Protein AF-A0A2D4FG57-F1 (afdb_monomer_lite)

InterPro domains:
  IPR001627 Sema domain [PF01403] (38-156)
  IPR001627 Sema domain [PS51004] (1-156)
  IPR015943 WD40/YVTN repeat-like-containing domain superfamily [G3DSA:2.130.10.10] (1-156)
  IPR027231 Semaphorin [PTHR11036] (2-156)
  IPR036352 Sema domain superfamily [SSF101912] (1-156)

Organism: Micrurus corallinus (NCBI:txid54390)

Secondary structure (DSSP, 8-state):
---B-SSSSBTS-SS--B-PBP-EEE-TTSPEEE--EEEEEEEE--SSTTS-EEEEEEE-SSSSS--EEEEEEEHHHHHHHHTSPBEE-SSTTSPPEE--SPPPSSPTTPPTTSTT-TT---GGGS-HHHHHHHHH--BB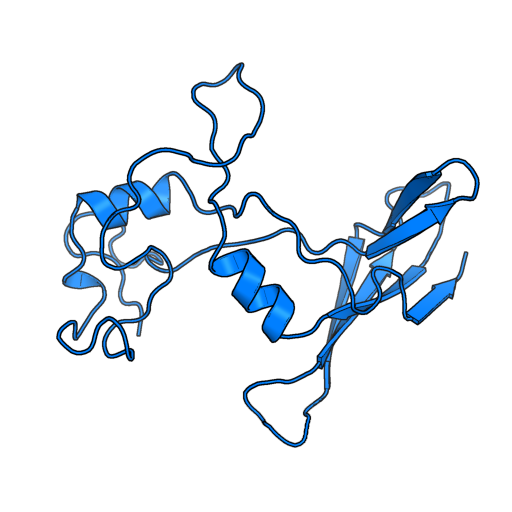SS-BPPGGGS-SEEE-

Sequence (156 aa):
DDDGGQRSLLNKWTTFLKARLVCSVIGEDGVETFFDELRDVFLLPTQDEKHPLLYGVFSTLGSVFRGSAVCVYSMADIRTVFNGPFAHKEGHNYQWGPYTGRVPYPRPGACPGGTFTPGLRSTREFSDELVTFVRAHPLMFHAVYPVQRRPLLVRT

Radius of gyration: 18.24 Å; chains: 1; bounding box: 38×35×54 Å

Foldseek 3Di:
DACAAQPPRHSHGQQFADFAEWAWDQDPVRDTQTQRAWDDWDWAADPDNLKTKIWTWGFHPDDPDTKIFIFIFIPVLVVVQVVAFFWDAPDDPGDTDGDPDDQDPPGRNDADCDPRHVPGDYNNPDDPVSSVCCVRGRYGPDHGAGVVNHTPDMDD

pLDDT: mean 94.65, std 4.39, range [75.19, 98.69]

Structure (mmCIF, N/CA/C/O backbone):
data_AF-A0A2D4FG57-F1
#
_entry.id   AF-A0A2D4FG57-F1
#
loop_
_atom_site.group_PDB
_atom_site.id
_atom_site.type_symbol
_atom_site.label_atom_id
_atom_site.label_alt_id
_atom_site.label_comp_id
_atom_site.label_asym_id
_atom_site.label_entity_id
_atom_site.label_seq_id
_atom_site.pdbx_PDB_ins_code
_atom_site.Cartn_x
_atom_site.Cartn_y
_atom_site.Cartn_z
_atom_site.occupancy
_atom_site.B_iso_or_equiv
_atom_site.auth_seq_id
_atom_site.auth_comp_id
_atom_site.auth_asym_id
_atom_site.auth_atom_id
_atom_site.pdbx_PDB_model_num
ATOM 1 N N . ASP A 1 1 ? 5.748 -14.394 -11.540 1.00 81.44 1 ASP A N 1
ATOM 2 C CA . ASP A 1 1 ? 6.583 -14.097 -12.719 1.00 81.44 1 ASP A CA 1
ATOM 3 C C . ASP A 1 1 ? 7.254 -12.730 -12.577 1.00 81.44 1 ASP A C 1
ATOM 5 O O . ASP A 1 1 ? 6.953 -11.811 -13.327 1.00 81.44 1 ASP A O 1
ATOM 9 N N . ASP A 1 2 ? 8.132 -12.568 -11.581 1.00 93.94 2 ASP A N 1
ATOM 10 C CA . ASP A 1 2 ? 9.045 -11.415 -11.491 1.00 93.94 2 ASP A CA 1
ATOM 11 C C . ASP A 1 2 ? 10.458 -11.970 -11.343 1.00 93.94 2 ASP A C 1
ATOM 13 O O . ASP A 1 2 ? 10.824 -12.516 -10.302 1.00 93.94 2 ASP A O 1
ATOM 17 N N . ASP A 1 3 ? 11.214 -11.874 -12.431 1.00 94.88 3 ASP A N 1
ATOM 18 C CA . ASP A 1 3 ? 12.563 -12.423 -12.576 1.00 94.88 3 ASP A CA 1
ATOM 19 C C . ASP A 1 3 ? 13.638 -11.337 -12.386 1.00 94.88 3 ASP A C 1
ATOM 21 O O . ASP A 1 3 ? 14.818 -11.548 -12.690 1.00 94.88 3 ASP A O 1
ATOM 25 N N . GLY A 1 4 ? 13.227 -10.148 -11.934 1.00 95.25 4 GLY A N 1
ATOM 26 C CA . GLY A 1 4 ? 14.035 -8.938 -11.913 1.00 95.25 4 GLY A CA 1
ATOM 27 C C . GLY A 1 4 ? 14.129 -8.227 -13.263 1.00 95.25 4 GLY A C 1
ATOM 28 O O . GLY A 1 4 ? 13.466 -8.593 -14.237 1.00 95.25 4 GLY A O 1
ATOM 29 N N . GLY A 1 5 ? 14.940 -7.167 -13.304 1.00 94.62 5 GLY A N 1
ATOM 30 C CA . GLY A 1 5 ? 15.183 -6.378 -14.516 1.00 94.62 5 GLY A CA 1
ATOM 31 C C . GLY A 1 5 ? 16.340 -6.924 -15.360 1.00 94.62 5 GLY A C 1
ATOM 32 O O . GLY A 1 5 ? 17.100 -7.777 -14.910 1.00 94.62 5 GLY A O 1
ATOM 33 N N . GLN A 1 6 ? 16.499 -6.420 -16.590 1.00 93.44 6 GLN A N 1
ATOM 34 C CA . GLN A 1 6 ? 17.554 -6.865 -17.520 1.00 93.44 6 GLN A CA 1
ATOM 35 C C . GLN A 1 6 ? 18.940 -6.274 -17.229 1.00 93.44 6 GLN A C 1
ATOM 37 O O . GLN A 1 6 ? 19.954 -6.902 -17.524 1.00 93.44 6 GLN A O 1
ATOM 42 N N . ARG A 1 7 ? 18.999 -5.044 -16.704 1.00 91.06 7 ARG A N 1
ATOM 43 C CA . ARG A 1 7 ? 20.253 -4.297 -16.465 1.00 91.06 7 ARG A CA 1
ATOM 44 C C . ARG A 1 7 ? 20.374 -3.831 -15.021 1.00 91.06 7 ARG A C 1
ATOM 46 O O . ARG A 1 7 ? 21.401 -4.023 -14.378 1.00 91.06 7 ARG A O 1
ATOM 53 N N . SER A 1 8 ? 19.300 -3.235 -14.515 1.00 89.94 8 SER A N 1
ATOM 54 C CA . SER A 1 8 ? 19.139 -2.829 -13.119 1.00 89.94 8 SER A CA 1
ATOM 55 C C . SER A 1 8 ? 18.205 -3.793 -12.393 1.00 89.94 8 SER A C 1
ATOM 57 O O . SER A 1 8 ? 17.381 -4.444 -13.025 1.00 89.94 8 SER A O 1
ATOM 59 N N . LEU A 1 9 ? 18.328 -3.880 -11.062 1.00 91.81 9 LEU A N 1
ATOM 60 C CA . LEU A 1 9 ? 17.555 -4.825 -10.237 1.00 91.81 9 LEU A CA 1
ATOM 61 C C . LEU A 1 9 ? 17.647 -6.282 -10.742 1.00 91.81 9 LEU A C 1
ATOM 63 O O . LEU A 1 9 ? 16.667 -7.021 -10.720 1.00 91.81 9 LEU A O 1
ATOM 67 N N . LEU A 1 10 ? 18.843 -6.705 -11.172 1.00 94.00 10 LEU A N 1
ATOM 68 C CA . LEU A 1 10 ? 19.120 -8.106 -11.501 1.00 94.00 10 LEU A CA 1
ATOM 69 C C . LEU A 1 10 ? 18.779 -8.989 -10.296 1.00 94.00 10 LEU A C 1
ATOM 71 O O . LEU A 1 10 ? 19.297 -8.749 -9.201 1.00 94.00 10 LEU A O 1
ATOM 75 N N . ASN A 1 11 ? 17.922 -9.991 -10.501 1.00 93.81 11 ASN A N 1
ATOM 76 C CA . ASN A 1 11 ? 17.458 -10.913 -9.457 1.00 93.81 11 ASN A CA 1
ATOM 77 C C . ASN A 1 11 ? 16.861 -10.201 -8.223 1.00 93.81 11 ASN A C 1
ATOM 79 O O . ASN A 1 11 ? 16.977 -10.684 -7.096 1.00 93.81 11 ASN A O 1
ATOM 83 N N . LYS A 1 12 ? 16.268 -9.017 -8.415 1.00 96.50 12 LYS A N 1
ATOM 84 C CA . LYS A 1 12 ? 15.570 -8.247 -7.377 1.00 96.50 12 LYS A CA 1
ATOM 85 C C . LYS A 1 12 ? 14.185 -7.878 -7.884 1.00 96.50 12 LYS A C 1
ATOM 87 O O . LYS A 1 12 ? 14.054 -7.535 -9.051 1.00 96.50 12 LYS A O 1
ATOM 92 N N . TRP A 1 13 ? 13.193 -7.877 -6.995 1.00 97.06 13 TRP A N 1
ATOM 93 C CA . TRP A 1 13 ? 11.811 -7.541 -7.340 1.00 97.06 13 TRP A CA 1
ATOM 94 C C . TRP A 1 13 ? 11.705 -6.209 -8.095 1.00 97.06 13 TRP A C 1
ATOM 96 O O . TRP A 1 13 ? 12.199 -5.178 -7.633 1.00 97.06 13 TRP A O 1
ATOM 106 N N . THR A 1 14 ? 11.015 -6.241 -9.230 1.00 96.25 14 THR A N 1
ATOM 107 C CA . THR A 1 14 ? 10.644 -5.086 -10.059 1.00 96.25 14 THR A CA 1
ATOM 108 C C . THR A 1 14 ? 9.156 -4.752 -9.961 1.00 96.25 14 THR A C 1
ATOM 110 O O . THR A 1 14 ? 8.729 -3.704 -10.439 1.00 96.25 14 THR A O 1
ATOM 113 N N . THR A 1 15 ? 8.364 -5.587 -9.287 1.00 96.12 15 THR A N 1
ATOM 114 C CA . THR A 1 15 ? 6.947 -5.329 -8.994 1.00 96.12 15 THR A CA 1
ATOM 115 C C . THR A 1 15 ? 6.678 -5.074 -7.509 1.00 96.12 15 THR A C 1
ATOM 117 O O . THR A 1 15 ? 5.519 -5.003 -7.103 1.00 96.12 15 THR A O 1
ATOM 120 N N . PHE A 1 16 ? 7.717 -4.950 -6.672 1.00 97.62 16 PHE A N 1
ATOM 121 C CA . PHE A 1 16 ? 7.545 -4.721 -5.236 1.00 97.62 16 PHE A CA 1
ATOM 122 C C . PHE A 1 16 ? 6.967 -3.334 -4.951 1.00 97.62 16 PHE A C 1
ATOM 124 O O . PHE A 1 16 ? 7.578 -2.317 -5.274 1.00 97.62 16 PHE A O 1
ATOM 131 N N . LEU A 1 17 ? 5.828 -3.319 -4.261 1.00 98.38 17 LEU A N 1
ATOM 132 C CA . LEU A 1 17 ? 5.204 -2.139 -3.681 1.00 98.38 17 LEU A CA 1
ATOM 133 C C . LEU A 1 17 ? 4.705 -2.483 -2.274 1.00 98.38 17 LEU A C 1
ATOM 135 O O . LEU A 1 17 ? 4.341 -3.625 -1.996 1.00 98.38 17 LEU A O 1
ATOM 139 N N . LYS A 1 18 ? 4.624 -1.485 -1.395 1.00 98.44 18 LYS A N 1
ATOM 140 C CA . LYS A 1 18 ? 4.041 -1.613 -0.054 1.00 98.44 18 LYS A CA 1
ATOM 141 C C . LYS A 1 18 ? 3.126 -0.439 0.271 1.00 98.44 18 LYS A C 1
ATOM 143 O O . LYS A 1 18 ? 3.352 0.675 -0.188 1.00 98.44 18 LYS A O 1
ATOM 148 N N . ALA A 1 19 ? 2.137 -0.676 1.120 1.00 98.62 19 ALA A N 1
ATOM 149 C CA . ALA A 1 19 ? 1.248 0.347 1.660 1.00 98.62 19 ALA A CA 1
ATOM 150 C C . ALA A 1 19 ? 1.101 0.157 3.174 1.00 98.62 19 ALA A C 1
ATOM 152 O O . ALA A 1 19 ? 1.304 -0.945 3.687 1.00 98.62 19 ALA A O 1
ATOM 153 N N . ARG A 1 20 ? 0.755 1.227 3.896 1.00 98.31 20 ARG A N 1
ATOM 154 C CA . ARG A 1 20 ? 0.445 1.146 5.330 1.00 98.31 20 ARG A CA 1
ATOM 155 C C . ARG A 1 20 ? -0.940 0.525 5.512 1.00 98.31 20 ARG A C 1
ATOM 157 O O . ARG A 1 20 ? -1.886 0.995 4.888 1.00 98.31 20 ARG A O 1
ATOM 164 N N . LEU A 1 21 ? -1.066 -0.471 6.387 1.00 98.50 21 LEU A N 1
ATOM 165 C CA . LEU A 1 21 ? -2.356 -0.860 6.961 1.00 98.50 21 LEU A CA 1
ATOM 166 C C . LEU A 1 21 ? -2.613 0.022 8.184 1.00 98.50 21 LEU A C 1
ATOM 168 O O . LEU A 1 21 ? -1.744 0.133 9.048 1.00 98.50 21 LEU A O 1
ATOM 172 N N . VAL A 1 22 ? -3.769 0.674 8.241 1.00 98.12 22 VAL A N 1
ATOM 173 C CA . VAL A 1 22 ? -4.192 1.454 9.407 1.00 98.12 22 VAL A CA 1
ATOM 174 C C . VAL A 1 22 ? -5.182 0.627 10.203 1.00 98.12 22 VAL A C 1
ATOM 176 O O . VAL A 1 22 ? -6.195 0.204 9.664 1.00 98.12 22 VAL A O 1
ATOM 179 N N . CYS A 1 23 ? -4.921 0.445 11.493 1.00 97.88 23 CYS A N 1
ATOM 180 C CA . CYS A 1 23 ? -5.904 -0.051 12.445 1.00 97.88 23 CYS A CA 1
ATOM 181 C C . CYS A 1 23 ? -6.025 0.979 13.566 1.00 97.88 23 CYS A C 1
ATOM 183 O O . CYS A 1 23 ? -5.109 1.118 14.374 1.00 97.88 23 CYS A O 1
ATOM 185 N N . SER A 1 24 ? -7.109 1.751 13.582 1.00 96.44 24 SER A N 1
ATOM 186 C CA . SER A 1 24 ? -7.288 2.853 14.530 1.00 96.44 24 SER A CA 1
ATOM 187 C C . SER A 1 24 ? -8.739 3.023 14.956 1.00 96.44 24 SER A C 1
ATOM 189 O O . SER A 1 24 ? -9.659 2.631 14.239 1.00 96.44 24 SER A O 1
ATOM 191 N N . VAL A 1 25 ? -8.935 3.611 16.136 1.00 94.69 25 VAL A N 1
ATOM 192 C CA . VAL A 1 25 ? -10.236 4.085 16.628 1.00 94.69 25 VAL A CA 1
ATOM 193 C C . VAL A 1 25 ? -10.207 5.607 16.647 1.00 94.69 25 VAL A C 1
ATOM 195 O O . VAL A 1 25 ? -9.232 6.189 17.116 1.00 94.69 25 VAL A O 1
ATOM 198 N N . ILE A 1 26 ? -11.268 6.239 16.152 1.00 92.00 26 ILE A N 1
ATOM 199 C CA . ILE A 1 26 ? -11.438 7.694 16.201 1.00 92.00 26 ILE A CA 1
ATOM 200 C C . ILE A 1 26 ? -12.182 8.039 17.496 1.00 92.00 26 ILE A C 1
ATOM 202 O O . ILE A 1 26 ? -13.285 7.535 17.712 1.00 92.00 26 ILE A O 1
ATOM 206 N N . GLY A 1 27 ? -11.567 8.848 18.361 1.00 88.12 27 GLY A N 1
ATOM 207 C CA . GLY A 1 27 ? -12.188 9.368 19.581 1.00 88.12 27 GLY A CA 1
ATOM 208 C C . GLY A 1 27 ? -13.257 10.428 19.300 1.00 88.12 27 GLY A C 1
ATOM 209 O O . GLY A 1 27 ? -13.377 10.933 18.183 1.00 88.12 27 GLY A O 1
ATOM 210 N N . GLU A 1 28 ? -14.036 10.793 20.322 1.00 90.50 28 GLU A N 1
ATOM 211 C CA . GLU A 1 28 ? -15.056 11.857 20.222 1.00 90.50 28 GLU A CA 1
ATOM 212 C C . GLU A 1 28 ? -14.447 13.234 19.908 1.00 90.50 28 GLU A C 1
ATOM 214 O O . GLU A 1 28 ? -15.086 14.080 19.288 1.00 90.50 28 GLU A O 1
ATOM 219 N N . ASP A 1 29 ? -13.188 13.436 20.293 1.00 91.75 29 ASP A N 1
ATOM 220 C CA . ASP A 1 29 ? -12.365 14.610 19.996 1.00 91.75 29 ASP A CA 1
ATOM 221 C C . ASP A 1 29 ? -11.785 14.609 18.566 1.00 91.75 29 ASP A C 1
ATOM 223 O O . ASP A 1 29 ? -11.111 15.559 18.165 1.00 91.75 29 ASP A O 1
ATOM 227 N N . GLY A 1 30 ? -12.045 13.555 17.785 1.00 90.25 30 GLY A N 1
ATOM 228 C CA . GLY A 1 30 ? -11.529 13.374 16.430 1.00 90.25 30 GLY A CA 1
ATOM 229 C C . GLY A 1 30 ? -10.089 12.860 16.368 1.00 90.25 30 GLY A C 1
ATOM 230 O O . GLY A 1 30 ? -9.539 12.745 15.271 1.00 90.25 30 GLY A O 1
ATOM 231 N N . VAL A 1 31 ? -9.466 12.537 17.506 1.00 92.06 31 VAL A N 1
ATOM 232 C CA . VAL A 1 31 ? -8.096 12.015 17.546 1.00 92.06 31 VAL A CA 1
ATOM 233 C C . VAL A 1 31 ? -8.104 10.511 17.270 1.00 92.06 31 VAL A C 1
ATOM 235 O O . VAL A 1 31 ? -8.853 9.744 17.875 1.00 92.06 31 VAL A O 1
ATOM 238 N N . GLU A 1 32 ? -7.250 10.065 16.346 1.00 91.69 32 GLU A N 1
ATOM 239 C CA . GLU A 1 32 ? -7.083 8.641 16.050 1.00 91.69 32 GLU A CA 1
ATOM 240 C C . GLU A 1 32 ? -6.102 7.980 17.030 1.00 91.69 32 GLU A C 1
ATOM 242 O O . GLU A 1 32 ? -4.945 8.385 17.148 1.00 91.69 32 GLU A O 1
ATOM 247 N N . THR A 1 33 ? -6.541 6.905 17.686 1.00 92.44 33 THR A N 1
ATOM 248 C CA . THR A 1 33 ? -5.669 6.002 18.450 1.00 92.44 33 THR A CA 1
ATOM 249 C C . THR A 1 33 ? -5.285 4.813 17.577 1.00 92.44 33 THR A C 1
ATOM 251 O O . THR A 1 33 ? -6.153 4.032 17.187 1.00 92.44 33 THR A O 1
ATOM 254 N N . PHE A 1 34 ? -3.993 4.671 17.274 1.00 95.31 34 PHE A N 1
ATOM 255 C CA . PHE A 1 34 ? -3.466 3.651 16.362 1.00 95.31 34 PHE A CA 1
ATOM 256 C C . PHE A 1 34 ? -2.972 2.391 17.087 1.00 95.31 34 PHE A C 1
ATOM 258 O O . PHE A 1 34 ? -2.315 2.454 18.127 1.00 95.31 34 PHE A O 1
ATOM 265 N N . PHE A 1 35 ? -3.230 1.241 16.469 1.00 97.00 35 PHE A N 1
ATOM 266 C CA . PHE A 1 35 ? -2.678 -0.067 16.808 1.00 97.00 35 PHE A CA 1
ATOM 267 C C . PHE A 1 35 ? -1.721 -0.463 15.675 1.00 97.00 35 PHE A C 1
ATOM 269 O O . PHE A 1 35 ? -2.122 -1.102 14.705 1.00 97.00 35 PHE A O 1
ATOM 276 N N . ASP A 1 36 ? -0.473 0.003 15.742 1.00 96.19 36 ASP A N 1
ATOM 277 C CA . ASP A 1 36 ? 0.486 -0.116 14.631 1.00 96.19 36 ASP A CA 1
ATOM 278 C C . ASP A 1 36 ? 1.332 -1.407 14.671 1.00 96.19 36 ASP A C 1
ATOM 280 O O . ASP A 1 36 ? 1.990 -1.744 13.685 1.00 96.19 36 ASP A O 1
ATOM 284 N N . GLU A 1 37 ? 1.327 -2.162 15.775 1.00 96.88 37 GLU A N 1
ATOM 285 C CA . GLU A 1 37 ? 2.083 -3.415 15.869 1.00 96.88 37 GLU A CA 1
ATOM 286 C C . GLU A 1 37 ? 1.269 -4.596 15.337 1.00 96.88 37 GLU A C 1
ATOM 288 O O . GLU A 1 37 ? 0.479 -5.194 16.065 1.00 96.88 37 GLU A O 1
ATOM 293 N N . LEU A 1 38 ? 1.479 -4.971 14.074 1.00 97.69 38 LEU A N 1
ATOM 294 C CA . LEU A 1 38 ? 0.887 -6.182 13.503 1.00 97.69 38 LEU A CA 1
ATOM 295 C C . LEU A 1 38 ? 1.461 -7.439 14.183 1.00 97.69 38 LEU A C 1
ATOM 297 O O . LEU A 1 38 ? 2.675 -7.643 14.203 1.00 97.69 38 LEU A O 1
ATOM 301 N N . ARG A 1 39 ? 0.584 -8.289 14.724 1.00 97.62 39 ARG A N 1
ATOM 302 C CA . ARG A 1 39 ? 0.935 -9.524 15.442 1.00 97.62 39 ARG A CA 1
ATOM 303 C C . ARG A 1 39 ? 0.659 -10.783 14.637 1.00 97.62 39 ARG A C 1
ATOM 305 O O . ARG A 1 39 ? 1.485 -11.688 14.658 1.00 97.62 39 ARG A O 1
ATOM 312 N N . ASP A 1 40 ? -0.477 -10.831 13.950 1.00 98.19 40 ASP A N 1
ATOM 313 C CA . ASP A 1 40 ? -0.877 -11.980 13.138 1.00 98.19 40 ASP A CA 1
ATOM 314 C C . ASP A 1 40 ? -1.831 -11.562 12.011 1.00 98.19 40 ASP A C 1
ATOM 316 O O . ASP A 1 40 ? -2.476 -10.510 12.094 1.00 98.19 40 ASP A O 1
ATOM 320 N N . VAL A 1 41 ? -1.914 -12.383 10.963 1.00 98.44 41 VAL A N 1
ATOM 321 C CA . VAL A 1 41 ? -2.790 -12.180 9.805 1.00 98.44 41 VAL A CA 1
ATOM 322 C C . VAL A 1 41 ? -3.477 -13.487 9.431 1.00 98.44 41 VAL A C 1
ATOM 324 O O . VAL A 1 41 ? -2.833 -14.514 9.245 1.00 98.44 41 VAL A O 1
ATOM 327 N N . PHE A 1 42 ? -4.786 -13.418 9.210 1.00 98.31 42 PHE A N 1
ATOM 328 C CA . PHE A 1 42 ? -5.581 -14.528 8.704 1.00 98.31 42 PHE A CA 1
ATOM 329 C C . PHE A 1 42 ? -6.355 -14.109 7.452 1.00 98.31 42 PHE A C 1
ATOM 331 O O . PHE A 1 42 ? -6.985 -13.053 7.420 1.00 98.31 42 PHE A O 1
ATOM 338 N N . LEU A 1 43 ? -6.323 -14.944 6.414 1.00 98.00 43 LEU A N 1
ATOM 339 C CA . LEU A 1 43 ? -7.107 -14.740 5.198 1.00 98.00 43 LEU A CA 1
ATOM 340 C C . LEU A 1 43 ? -8.365 -15.598 5.276 1.00 98.00 43 LEU A C 1
ATOM 342 O O . LEU A 1 43 ? -8.281 -16.821 5.211 1.00 98.00 43 LEU A O 1
ATOM 346 N N . LEU A 1 44 ? -9.523 -14.953 5.397 1.00 97.69 44 LEU A N 1
ATOM 347 C CA . LEU A 1 44 ? -10.816 -15.621 5.347 1.00 97.69 44 LEU A CA 1
ATOM 348 C C . LEU A 1 44 ? -11.263 -15.733 3.880 1.00 97.69 44 LEU A C 1
ATOM 350 O O . LEU A 1 44 ? -11.527 -14.696 3.259 1.00 97.69 44 LEU A O 1
ATOM 354 N N . PRO A 1 45 ? -11.369 -16.949 3.313 1.00 96.69 45 PRO A N 1
ATOM 355 C CA . PRO A 1 45 ? -11.893 -17.133 1.965 1.00 96.69 45 PRO A CA 1
ATOM 356 C C . PRO A 1 45 ? -13.333 -16.624 1.866 1.00 96.69 45 PRO A C 1
ATOM 358 O O . PRO A 1 45 ? -14.125 -16.784 2.797 1.00 96.69 45 PRO A O 1
ATOM 361 N N . THR A 1 46 ? -13.681 -16.023 0.732 1.00 95.50 46 THR A N 1
ATOM 362 C CA . THR A 1 46 ? -15.072 -15.693 0.392 1.00 95.50 46 THR A CA 1
ATOM 363 C C . THR A 1 46 ? -15.548 -16.606 -0.739 1.00 95.50 46 THR A C 1
ATOM 365 O O . THR A 1 46 ? -14.829 -17.519 -1.141 1.00 95.50 46 THR A O 1
ATOM 368 N N . GLN A 1 47 ? -16.759 -16.385 -1.263 1.00 95.62 47 GLN A N 1
ATOM 369 C CA . GLN A 1 47 ? -17.224 -17.110 -2.453 1.00 95.62 47 GLN A CA 1
ATOM 370 C C . GLN A 1 47 ? -16.326 -16.868 -3.677 1.00 95.62 47 GLN A C 1
ATOM 372 O O . GLN A 1 47 ? -16.252 -17.723 -4.554 1.00 95.62 47 GLN A O 1
ATOM 377 N N . ASP A 1 48 ? -15.642 -15.721 -3.730 1.00 94.62 48 ASP A N 1
ATOM 378 C CA . ASP A 1 48 ? -14.627 -15.428 -4.734 1.00 94.62 48 ASP A CA 1
ATOM 379 C C . ASP A 1 48 ? -13.234 -15.562 -4.105 1.00 94.62 48 ASP A C 1
ATOM 381 O O . ASP A 1 48 ? -12.789 -14.715 -3.326 1.00 94.62 48 ASP A O 1
ATOM 385 N N . GLU A 1 49 ? -12.514 -16.621 -4.475 1.00 93.00 49 GLU A N 1
ATOM 386 C CA . GLU A 1 49 ? -11.162 -16.905 -3.978 1.00 93.00 49 GLU A CA 1
ATOM 387 C C . GLU A 1 49 ? -10.157 -15.780 -4.270 1.00 93.00 49 GLU A C 1
ATOM 389 O O . GLU A 1 49 ? -9.148 -15.652 -3.576 1.00 93.00 49 GLU A O 1
ATOM 394 N N . LYS A 1 50 ? -10.421 -14.917 -5.262 1.00 92.81 50 LYS A N 1
ATOM 395 C CA . LYS A 1 50 ? -9.575 -13.750 -5.562 1.00 92.81 50 LYS A CA 1
ATOM 396 C C . LYS A 1 50 ? -9.841 -12.574 -4.626 1.00 92.81 50 LYS A C 1
ATOM 398 O O . LYS A 1 50 ? -9.118 -11.576 -4.696 1.00 92.81 50 LYS A O 1
ATOM 403 N N . HIS A 1 51 ? -10.866 -12.658 -3.785 1.00 96.00 51 HIS A N 1
ATOM 404 C CA . HIS A 1 51 ? -11.300 -11.609 -2.872 1.00 96.00 51 HIS A CA 1
ATOM 405 C C . HIS A 1 51 ? -11.497 -12.141 -1.438 1.00 96.00 51 HIS A C 1
ATOM 407 O O . HIS A 1 51 ? -12.593 -12.011 -0.886 1.00 96.00 51 HIS A O 1
ATOM 413 N N . PRO A 1 52 ? -10.459 -12.716 -0.793 1.00 97.69 52 PRO A N 1
ATOM 414 C CA . PRO A 1 52 ? -10.517 -13.023 0.632 1.00 97.69 52 PRO A CA 1
ATOM 415 C C . PRO A 1 52 ? -10.627 -11.742 1.472 1.00 97.69 52 PRO A C 1
ATOM 417 O O . PRO A 1 52 ? -10.205 -10.659 1.053 1.00 97.69 52 PRO A O 1
ATOM 420 N N . LEU A 1 53 ? -11.156 -11.872 2.687 1.00 98.06 53 LEU A N 1
ATOM 421 C CA . LEU A 1 53 ? -11.060 -10.831 3.709 1.00 98.06 53 LEU A CA 1
ATOM 422 C C . LEU A 1 53 ? -9.777 -11.033 4.514 1.00 98.06 53 LEU A C 1
ATOM 424 O O . LEU A 1 53 ? -9.510 -12.131 5.001 1.00 98.06 53 LEU A O 1
ATOM 428 N N . LEU A 1 54 ? -8.991 -9.972 4.671 1.00 98.44 54 LEU A N 1
ATOM 429 C CA . LEU A 1 54 ? -7.753 -9.999 5.440 1.00 98.44 54 LEU A CA 1
ATOM 430 C C . LEU A 1 54 ? -8.036 -9.537 6.865 1.00 98.44 54 LEU A C 1
ATOM 432 O O . LEU A 1 54 ? -8.336 -8.370 7.096 1.00 98.44 54 LEU A O 1
ATOM 436 N N . TYR A 1 55 ? -7.934 -10.448 7.821 1.00 98.69 55 TYR A N 1
ATOM 437 C CA . TYR A 1 55 ? -7.986 -10.152 9.245 1.00 98.69 55 TYR A CA 1
ATOM 438 C C . TYR A 1 55 ? -6.567 -9.900 9.735 1.00 98.69 55 TYR A C 1
ATOM 440 O O . TYR A 1 55 ? -5.679 -10.706 9.480 1.00 98.69 55 TYR A O 1
ATOM 448 N N . GLY A 1 56 ? -6.352 -8.799 10.444 1.00 98.50 56 GLY A N 1
ATOM 449 C CA . GLY A 1 56 ? -5.095 -8.514 11.124 1.00 98.50 56 GLY A CA 1
ATOM 450 C C . GLY A 1 56 ? -5.330 -8.292 12.611 1.00 98.50 56 GLY A C 1
ATOM 451 O O . GLY A 1 56 ? -6.246 -7.558 12.992 1.00 98.50 56 GLY A O 1
ATOM 452 N N . VAL A 1 57 ? -4.496 -8.916 13.438 1.00 98.50 57 VAL A N 1
ATOM 453 C CA . VAL A 1 57 ? -4.429 -8.669 14.880 1.00 98.50 57 VAL A CA 1
ATOM 454 C C . VAL A 1 57 ? -3.314 -7.665 15.130 1.00 98.50 57 VAL A C 1
ATOM 456 O O . VAL A 1 57 ? -2.176 -7.896 14.727 1.00 98.50 57 VAL A O 1
ATOM 459 N N . PHE A 1 58 ? -3.636 -6.562 15.795 1.00 98.12 58 PHE A N 1
ATOM 460 C CA . PHE A 1 58 ? -2.713 -5.467 16.071 1.00 98.12 58 PHE A CA 1
ATOM 461 C C . PHE A 1 58 ? -2.629 -5.177 17.568 1.00 98.12 58 PHE A C 1
ATOM 463 O O . PHE A 1 58 ? -3.595 -5.406 18.295 1.00 98.12 58 PHE A O 1
ATOM 470 N N . SER A 1 59 ? -1.507 -4.618 18.019 1.00 96.44 59 SER A N 1
ATOM 471 C CA . SER A 1 59 ? -1.355 -4.020 19.348 1.00 96.44 59 SER A CA 1
ATOM 472 C C . SER A 1 59 ? -0.895 -2.562 19.285 1.00 96.44 59 SER A C 1
ATOM 474 O O . SER A 1 59 ? -0.415 -2.079 18.258 1.00 96.44 59 SER A O 1
ATOM 476 N N . THR A 1 60 ? -1.085 -1.837 20.385 1.00 93.94 60 THR A N 1
ATOM 477 C CA . THR A 1 60 ? -0.536 -0.488 20.578 1.00 93.94 60 THR A CA 1
ATOM 478 C C . THR A 1 60 ? 0.989 -0.518 20.667 1.00 93.94 60 THR A C 1
ATOM 480 O O . THR A 1 60 ? 1.582 -1.511 21.083 1.00 93.94 60 THR A O 1
ATOM 483 N N . LEU A 1 61 ? 1.628 0.595 20.304 1.00 87.31 61 LEU A N 1
ATOM 484 C CA . LEU A 1 61 ? 3.064 0.781 20.501 1.00 87.31 61 LEU A CA 1
ATOM 485 C C . LEU A 1 61 ? 3.366 1.113 21.970 1.00 87.31 61 LEU A C 1
ATOM 487 O O . LEU A 1 61 ? 2.730 1.980 22.568 1.00 87.31 61 LEU A O 1
ATOM 491 N N . GLY A 1 62 ? 4.402 0.484 22.522 1.00 78.25 62 GLY A N 1
ATOM 492 C CA . GLY A 1 62 ? 4.908 0.787 23.861 1.00 78.25 62 GLY A CA 1
ATOM 493 C C . GLY A 1 62 ? 4.262 -0.025 24.988 1.00 78.25 62 GLY A C 1
ATOM 494 O O . GLY A 1 62 ? 3.259 -0.710 24.827 1.00 78.25 62 GLY A O 1
ATOM 495 N N . SER A 1 63 ? 4.890 0.012 26.164 1.00 75.19 63 SER A N 1
ATOM 496 C CA . SER A 1 63 ? 4.547 -0.860 27.297 1.00 75.19 63 SER A CA 1
ATOM 497 C C . SER A 1 63 ? 3.490 -0.290 28.248 1.00 75.19 63 SER A C 1
ATOM 499 O O . SER A 1 63 ? 2.941 -1.055 29.045 1.00 75.19 63 SER A O 1
ATOM 501 N N . VAL A 1 64 ? 3.236 1.024 28.178 1.00 80.94 64 VAL A N 1
ATOM 502 C CA . VAL A 1 64 ? 2.404 1.784 29.130 1.00 80.94 64 VAL A CA 1
ATOM 503 C C . VAL A 1 64 ? 0.915 1.644 28.818 1.00 80.94 64 VAL A C 1
ATOM 505 O O . VAL A 1 64 ? 0.132 1.331 29.708 1.00 80.94 64 VAL A O 1
ATOM 508 N N . PHE A 1 65 ? 0.531 1.819 27.553 1.00 82.44 65 PHE A N 1
ATOM 509 C CA . PHE A 1 65 ? -0.835 1.602 27.083 1.00 82.44 65 PHE A CA 1
ATOM 510 C C . PHE A 1 65 ? -0.870 0.283 26.328 1.00 82.44 65 PHE A C 1
ATOM 512 O O . PHE A 1 65 ? -0.265 0.174 25.264 1.00 82.44 65 PHE A O 1
ATOM 519 N N . ARG A 1 66 ? -1.541 -0.728 26.885 1.00 88.56 66 ARG A N 1
ATOM 520 C CA . ARG A 1 66 ? -1.652 -2.058 26.277 1.00 88.56 66 ARG A CA 1
ATOM 521 C C . ARG A 1 66 ? -3.036 -2.225 25.678 1.00 88.56 66 ARG A C 1
ATOM 523 O O . ARG A 1 66 ? -3.975 -2.554 26.379 1.00 88.56 66 ARG A O 1
ATOM 530 N N . GLY A 1 67 ? -3.141 -2.015 24.378 1.00 94.12 67 GLY A N 1
ATOM 531 C CA . GLY A 1 67 ? -4.343 -2.283 23.611 1.00 94.12 67 GLY A CA 1
ATOM 532 C C . GLY A 1 67 ? -4.079 -3.337 22.548 1.00 94.12 67 GLY A C 1
ATOM 533 O O . GLY A 1 67 ? -2.970 -3.465 22.033 1.00 94.12 67 GLY A O 1
ATOM 534 N N . SER A 1 68 ? -5.106 -4.097 22.206 1.00 97.00 68 SER A N 1
ATOM 535 C CA . SER A 1 68 ? -5.154 -4.989 21.056 1.00 97.00 68 SER A CA 1
ATOM 536 C C . SER A 1 68 ? -6.403 -4.697 20.238 1.00 97.00 68 SER A C 1
ATOM 538 O O . SER A 1 68 ? -7.456 -4.384 20.792 1.00 97.00 68 SER A O 1
ATOM 540 N N . ALA A 1 69 ? -6.299 -4.818 18.923 1.00 97.94 69 ALA A N 1
ATOM 541 C CA . ALA A 1 69 ? -7.405 -4.610 18.008 1.00 97.94 69 ALA A CA 1
ATOM 542 C C . ALA A 1 69 ? -7.393 -5.662 16.900 1.00 97.94 69 ALA A C 1
ATOM 544 O O . ALA A 1 69 ? -6.337 -6.132 16.480 1.00 97.94 69 ALA A O 1
ATOM 545 N N . VAL A 1 70 ? -8.576 -6.021 16.413 1.00 98.50 70 VAL A N 1
ATOM 546 C CA . VAL A 1 70 ? -8.740 -6.859 15.223 1.00 98.50 70 VAL A CA 1
ATOM 547 C C . VAL A 1 70 ? -9.330 -5.991 14.127 1.00 98.50 70 VAL A C 1
ATOM 549 O O . VAL A 1 70 ? -10.438 -5.482 14.277 1.00 98.50 70 VAL A O 1
ATOM 552 N N . CYS A 1 71 ? -8.606 -5.827 13.027 1.00 98.56 71 CYS A N 1
ATOM 553 C CA . CYS A 1 71 ? -9.047 -5.069 11.861 1.00 98.56 71 CYS A CA 1
ATOM 554 C C . CYS A 1 71 ? -9.261 -6.003 10.669 1.00 98.56 71 CYS A C 1
ATOM 556 O O . CYS A 1 71 ? -8.515 -6.962 10.484 1.00 98.56 71 CYS A O 1
ATOM 558 N N . VAL A 1 72 ? -10.279 -5.714 9.858 1.00 98.62 72 VAL A N 1
ATOM 559 C CA . VAL A 1 72 ? -10.605 -6.479 8.647 1.00 98.62 72 VAL A CA 1
ATOM 560 C C . VAL A 1 72 ? -10.398 -5.579 7.442 1.00 98.62 72 VAL A C 1
ATOM 562 O O . VAL A 1 72 ? -10.895 -4.460 7.438 1.00 98.62 72 VAL A O 1
ATOM 565 N N . TYR A 1 73 ? -9.701 -6.052 6.417 1.00 98.69 73 TYR A N 1
ATOM 566 C CA . TYR A 1 73 ? -9.408 -5.309 5.194 1.00 98.69 73 TYR A CA 1
ATOM 567 C C . TYR A 1 73 ? -9.934 -6.075 3.985 1.00 98.69 73 TYR A C 1
ATOM 569 O O . TYR A 1 73 ? -9.840 -7.304 3.922 1.00 98.69 73 TYR A O 1
ATOM 577 N N . SER A 1 74 ? -10.477 -5.353 3.007 1.00 98.12 74 SER A N 1
ATOM 578 C CA . SER A 1 74 ? -10.923 -5.955 1.754 1.00 98.12 74 SER A CA 1
ATOM 579 C C . SER A 1 74 ? -9.804 -5.927 0.709 1.00 98.12 74 SER A C 1
ATOM 581 O O . SER A 1 74 ? -9.044 -4.959 0.605 1.00 98.12 74 SER A O 1
ATOM 583 N N . MET A 1 75 ? -9.725 -6.959 -0.136 1.00 97.75 75 MET A N 1
ATOM 584 C CA . MET A 1 75 ? -8.805 -6.937 -1.282 1.00 97.75 75 MET A CA 1
ATOM 585 C C . MET A 1 75 ? -9.121 -5.813 -2.282 1.00 97.75 75 MET A C 1
ATOM 587 O O . MET A 1 75 ? -8.230 -5.391 -3.019 1.00 97.75 75 MET A O 1
ATOM 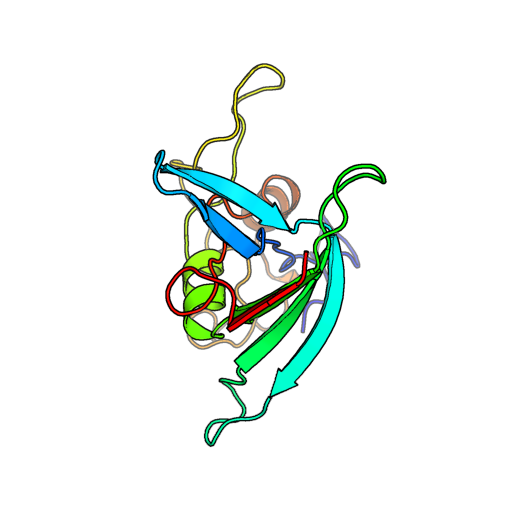591 N N . ALA A 1 76 ? -10.359 -5.309 -2.310 1.00 97.38 76 ALA A N 1
ATOM 592 C CA . ALA A 1 76 ? -10.743 -4.175 -3.148 1.00 97.38 76 ALA A CA 1
ATOM 593 C C . ALA A 1 76 ? -10.084 -2.868 -2.674 1.00 97.38 76 ALA A C 1
ATOM 595 O O . ALA A 1 76 ? -9.506 -2.147 -3.491 1.00 97.38 76 ALA A O 1
ATOM 596 N N . ASP A 1 77 ? -10.086 -2.601 -1.366 1.00 98.25 77 ASP A N 1
ATOM 597 C CA . ASP A 1 77 ? -9.438 -1.416 -0.787 1.00 98.25 77 ASP A CA 1
ATOM 598 C C . ASP A 1 77 ? -7.917 -1.490 -0.947 1.00 98.25 77 ASP A C 1
ATOM 600 O O . ASP A 1 77 ? -7.280 -0.522 -1.364 1.00 98.25 77 ASP A O 1
ATOM 604 N N . ILE A 1 78 ? -7.338 -2.674 -0.713 1.00 98.44 78 ILE A N 1
ATOM 605 C CA . ILE A 1 78 ? -5.907 -2.929 -0.919 1.00 98.44 78 ILE A CA 1
ATOM 606 C C . ILE A 1 78 ? -5.516 -2.613 -2.370 1.00 98.44 78 ILE A C 1
ATOM 608 O O . ILE A 1 78 ? -4.592 -1.835 -2.611 1.00 98.44 78 ILE A O 1
ATOM 612 N N . ARG A 1 79 ? -6.239 -3.161 -3.357 1.00 97.25 79 ARG A N 1
ATOM 613 C CA . ARG A 1 79 ? -5.970 -2.904 -4.785 1.00 97.25 79 ARG A CA 1
ATOM 614 C C . ARG A 1 79 ? -6.182 -1.441 -5.161 1.00 97.25 79 ARG A C 1
ATOM 616 O O . ARG A 1 79 ? -5.402 -0.912 -5.948 1.00 97.25 79 ARG A O 1
ATOM 623 N N . THR A 1 80 ? -7.192 -0.780 -4.598 1.00 98.12 80 THR A N 1
ATOM 624 C CA . THR A 1 80 ? -7.428 0.658 -4.805 1.00 98.12 80 THR A CA 1
ATOM 625 C C . THR A 1 80 ? -6.214 1.475 -4.371 1.00 98.12 80 THR A C 1
ATOM 627 O O . THR A 1 80 ? -5.735 2.310 -5.135 1.00 98.12 80 THR A O 1
ATOM 630 N N . VAL A 1 81 ? -5.647 1.179 -3.198 1.00 98.62 81 VAL A N 1
ATOM 631 C CA . VAL A 1 81 ? -4.431 1.847 -2.712 1.00 98.62 81 VAL A CA 1
ATOM 632 C C . VAL A 1 81 ? -3.230 1.555 -3.608 1.00 98.62 81 VAL A C 1
ATOM 634 O O . VAL A 1 81 ? -2.518 2.487 -3.976 1.00 98.62 81 VAL A O 1
ATOM 637 N N . PHE A 1 82 ? -3.026 0.303 -4.029 1.00 98.12 82 PHE A N 1
ATOM 638 C CA . PHE A 1 82 ? -1.933 -0.047 -4.945 1.00 98.12 82 PHE A CA 1
ATOM 639 C C . PHE A 1 82 ? -2.079 0.571 -6.339 1.00 98.12 82 PHE A C 1
ATOM 641 O O . PHE A 1 82 ? -1.063 0.798 -6.994 1.00 98.12 82 PHE A O 1
ATOM 648 N N . ASN A 1 83 ? -3.297 0.910 -6.767 1.00 96.88 83 ASN A N 1
ATOM 649 C CA . ASN A 1 83 ? -3.575 1.665 -7.993 1.00 96.88 83 ASN A CA 1
ATOM 650 C C . ASN A 1 83 ? -3.537 3.194 -7.802 1.00 96.88 83 ASN A C 1
ATOM 652 O O . ASN A 1 83 ? -3.617 3.931 -8.785 1.00 96.88 83 ASN A O 1
ATOM 656 N N . GLY A 1 84 ? -3.359 3.671 -6.569 1.00 97.81 84 GLY A N 1
ATOM 657 C CA . GLY A 1 84 ? -3.288 5.086 -6.213 1.00 97.81 84 GLY A CA 1
ATOM 658 C C . GLY A 1 84 ? -1.915 5.744 -6.440 1.00 97.81 84 GLY A C 1
ATOM 659 O O . GLY A 1 84 ? -1.057 5.205 -7.143 1.00 97.81 84 GLY A O 1
ATOM 660 N N . PRO A 1 85 ? -1.683 6.932 -5.861 1.00 98.19 85 PRO A N 1
ATOM 661 C CA . PRO A 1 85 ? -0.413 7.638 -5.966 1.00 98.19 85 PRO A CA 1
ATOM 662 C C . PRO A 1 85 ? 0.701 6.948 -5.170 1.00 98.19 85 PRO A C 1
ATOM 664 O O . PRO A 1 85 ? 0.496 6.464 -4.053 1.00 98.19 85 PRO A O 1
ATOM 667 N N . PHE A 1 86 ? 1.908 6.958 -5.730 1.00 98.56 86 PHE A N 1
ATOM 668 C CA . PHE A 1 86 ? 3.125 6.567 -5.019 1.00 98.56 86 PHE A CA 1
ATOM 669 C C . PHE A 1 86 ? 3.519 7.660 -4.021 1.00 98.56 86 PHE A C 1
ATOM 671 O O . PHE A 1 86 ? 3.284 8.840 -4.267 1.00 98.56 86 PHE A O 1
ATOM 678 N N . ALA A 1 87 ? 4.121 7.285 -2.899 1.00 97.81 87 ALA A N 1
ATOM 679 C CA . ALA A 1 87 ? 4.719 8.229 -1.968 1.00 97.81 87 ALA A CA 1
ATOM 680 C C . ALA A 1 87 ? 6.043 8.747 -2.544 1.00 97.81 87 ALA A C 1
ATOM 682 O O . ALA A 1 87 ? 6.873 7.968 -3.017 1.00 97.81 87 ALA A O 1
ATOM 683 N N . HIS A 1 88 ? 6.250 10.058 -2.480 1.00 95.56 88 HIS A N 1
ATOM 684 C CA . HIS A 1 88 ? 7.424 10.730 -3.023 1.00 95.56 88 HIS A CA 1
ATOM 685 C C . HIS A 1 88 ? 7.946 11.812 -2.072 1.00 95.56 88 HIS A C 1
ATOM 687 O O . HIS A 1 88 ? 7.192 12.396 -1.293 1.00 95.56 88 HIS A O 1
ATOM 693 N N . LYS A 1 89 ? 9.251 12.077 -2.155 1.00 92.12 89 LYS A N 1
ATOM 694 C CA . LYS A 1 89 ? 9.935 13.208 -1.527 1.00 92.12 89 LYS A CA 1
ATOM 695 C C . LYS A 1 89 ? 10.831 13.862 -2.570 1.00 92.12 89 LYS A C 1
ATOM 697 O O . LYS A 1 89 ? 11.706 13.188 -3.105 1.00 92.12 89 LYS A O 1
ATOM 702 N N . GLU A 1 90 ? 10.665 15.164 -2.788 1.00 84.88 90 GLU A N 1
ATOM 703 C CA . GLU A 1 90 ? 11.505 15.920 -3.734 1.00 84.88 90 GLU A CA 1
ATOM 704 C C . GLU A 1 90 ? 12.969 16.020 -3.271 1.00 84.88 90 GLU A C 1
ATOM 706 O O . GLU A 1 90 ? 13.884 16.191 -4.072 1.00 84.88 90 GLU A O 1
ATOM 711 N N . GLY A 1 91 ? 13.213 15.866 -1.969 1.00 85.44 91 GLY A N 1
ATOM 712 C CA . GLY A 1 91 ? 14.546 15.842 -1.384 1.00 85.44 91 GLY A CA 1
ATOM 713 C C . GLY A 1 91 ? 14.520 15.421 0.081 1.00 85.44 91 GLY A C 1
ATOM 714 O O . GLY A 1 91 ? 13.461 15.176 0.659 1.00 85.44 91 GLY A O 1
ATOM 715 N N . HIS A 1 92 ? 15.694 15.362 0.709 1.00 81.19 92 HIS A N 1
ATOM 716 C CA . HIS A 1 92 ? 15.844 14.854 2.078 1.00 81.19 92 HIS A CA 1
ATOM 717 C C . HIS A 1 92 ? 14.999 15.620 3.115 1.00 81.19 92 HIS A C 1
ATOM 719 O O . HIS A 1 92 ? 14.444 15.017 4.032 1.00 81.19 92 HIS A O 1
ATOM 725 N N . ASN A 1 93 ? 14.862 16.937 2.935 1.00 89.00 93 ASN A N 1
ATOM 726 C CA . ASN A 1 93 ? 14.165 17.824 3.873 1.00 89.00 93 ASN A CA 1
ATOM 727 C C . ASN A 1 93 ? 12.675 18.017 3.547 1.00 89.00 93 ASN A C 1
ATOM 729 O O . ASN A 1 93 ? 11.986 18.749 4.254 1.00 89.00 93 ASN A O 1
ATOM 733 N N . TYR A 1 94 ? 12.172 17.379 2.487 1.00 89.88 94 TYR A N 1
ATOM 734 C CA . TYR A 1 94 ? 10.770 17.479 2.095 1.00 89.88 94 TYR A CA 1
ATOM 735 C C . TYR A 1 94 ? 9.924 16.431 2.824 1.00 89.88 94 TYR A C 1
ATOM 737 O O . TYR A 1 94 ? 10.373 15.317 3.119 1.00 89.88 94 TYR A O 1
ATOM 745 N N . GLN A 1 95 ? 8.674 16.795 3.108 1.00 91.75 95 GLN A N 1
ATOM 746 C CA . GLN A 1 95 ? 7.684 15.861 3.637 1.00 91.75 95 GLN A CA 1
ATOM 747 C C . GLN A 1 95 ? 7.267 14.854 2.563 1.00 91.75 95 GLN A C 1
ATOM 749 O O . GLN A 1 95 ? 7.365 15.128 1.368 1.00 91.75 95 GLN A O 1
ATOM 754 N N . TRP A 1 96 ? 6.815 13.674 2.994 1.00 93.44 96 TRP A N 1
ATOM 755 C CA . TRP A 1 96 ? 6.217 12.712 2.070 1.00 93.44 96 TRP A CA 1
ATOM 756 C C . TRP A 1 96 ? 4.939 13.306 1.472 1.00 93.44 96 TRP A C 1
ATOM 758 O O . TRP A 1 96 ? 4.046 13.721 2.207 1.00 93.44 96 TRP A O 1
ATOM 768 N N . GLY A 1 97 ? 4.851 13.309 0.147 1.00 96.19 97 GLY A N 1
ATOM 769 C CA . GLY A 1 97 ? 3.678 13.729 -0.612 1.00 96.19 97 GLY A CA 1
ATOM 770 C C . GLY A 1 97 ? 3.279 12.687 -1.659 1.00 96.19 97 GLY A C 1
ATOM 771 O O . GLY A 1 97 ? 4.017 11.721 -1.886 1.00 96.19 97 GLY A O 1
ATOM 772 N N . PRO A 1 98 ? 2.114 12.853 -2.302 1.00 97.38 98 PRO A N 1
ATOM 773 C CA . PRO A 1 98 ? 1.751 12.036 -3.448 1.00 97.38 98 PRO A CA 1
ATOM 774 C C . PRO A 1 98 ? 2.643 12.395 -4.641 1.00 97.38 98 PRO A C 1
ATOM 776 O O . PRO A 1 98 ? 2.880 13.567 -4.922 1.00 97.38 98 PRO A O 1
ATOM 779 N N . TYR A 1 99 ? 3.117 11.391 -5.373 1.00 97.31 99 TYR A N 1
ATOM 780 C CA . TYR A 1 99 ? 3.809 11.598 -6.638 1.00 97.31 99 TYR A CA 1
ATOM 781 C C . TYR A 1 99 ? 2.832 12.144 -7.688 1.00 97.31 99 TYR A C 1
ATOM 783 O O . TYR A 1 99 ? 1.845 11.487 -8.020 1.00 97.31 99 TYR A O 1
ATOM 791 N N . THR A 1 100 ? 3.121 13.331 -8.217 1.00 95.50 100 THR A N 1
ATOM 792 C CA . THR A 1 100 ? 2.295 14.037 -9.215 1.00 95.50 100 THR A CA 1
ATOM 793 C C . THR A 1 100 ? 2.911 14.046 -10.616 1.00 95.50 100 THR A C 1
ATOM 795 O O . THR A 1 100 ? 2.303 14.558 -11.554 1.00 95.50 100 THR A O 1
ATOM 798 N N . GLY A 1 101 ? 4.117 13.491 -10.770 1.00 95.12 101 GLY A N 1
ATOM 799 C CA . GLY A 1 101 ? 4.799 13.401 -12.056 1.00 95.12 101 GLY A CA 1
ATOM 800 C C . GLY A 1 101 ? 4.250 12.293 -12.960 1.00 95.12 101 GLY A C 1
ATOM 801 O O . GLY A 1 101 ? 3.265 11.614 -12.659 1.00 95.12 101 GLY A O 1
ATOM 802 N N . ARG A 1 102 ? 4.926 12.077 -14.090 1.00 96.31 102 ARG A N 1
ATOM 803 C CA . ARG A 1 102 ? 4.562 11.023 -15.040 1.00 96.31 102 ARG A CA 1
ATOM 804 C C . ARG A 1 102 ? 4.956 9.650 -14.495 1.00 96.31 102 ARG A C 1
ATOM 806 O O . ARG A 1 102 ? 6.132 9.365 -14.304 1.00 96.31 102 ARG A O 1
ATOM 813 N N . VAL A 1 103 ? 3.969 8.781 -14.304 1.00 97.56 103 VAL A N 1
ATOM 814 C CA . VAL A 1 103 ? 4.203 7.369 -13.973 1.00 97.56 103 VAL A CA 1
ATOM 815 C C . VAL A 1 103 ? 4.574 6.607 -15.257 1.00 97.56 103 VAL A C 1
ATOM 817 O O . VAL A 1 103 ? 3.863 6.756 -16.258 1.00 97.56 103 VAL A O 1
ATOM 820 N N . PRO A 1 104 ? 5.661 5.811 -15.271 1.00 96.81 104 PRO A N 1
ATOM 821 C CA . PRO A 1 104 ? 6.074 5.066 -16.459 1.00 96.81 104 PRO A CA 1
ATOM 822 C C . PRO A 1 104 ? 5.081 3.951 -16.817 1.00 96.81 104 PRO A C 1
ATOM 824 O O . PRO A 1 104 ? 4.267 3.529 -15.992 1.00 96.81 104 PRO A O 1
ATOM 827 N N . TYR A 1 105 ? 5.160 3.474 -18.06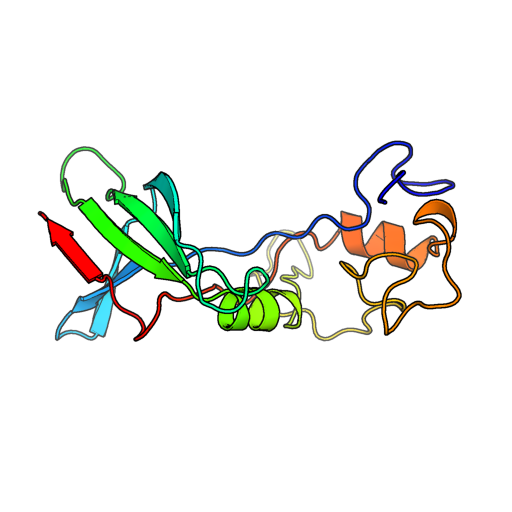3 1.00 94.31 105 TYR A N 1
ATOM 828 C CA . TYR A 1 105 ? 4.372 2.347 -18.566 1.00 94.31 105 TYR A CA 1
ATOM 829 C C . TYR A 1 105 ? 5.261 1.102 -18.798 1.00 94.31 105 TYR A C 1
ATOM 831 O O . TYR A 1 105 ? 6.363 1.257 -19.328 1.00 94.31 105 TYR A O 1
ATOM 839 N N . PRO A 1 106 ? 4.788 -0.122 -18.475 1.00 95.31 106 PRO A N 1
ATOM 840 C CA . PRO A 1 106 ? 3.559 -0.404 -17.730 1.00 95.31 106 PRO A CA 1
ATOM 841 C C . PRO A 1 106 ? 3.592 0.180 -16.319 1.00 95.31 106 PRO A C 1
ATOM 843 O O . PRO A 1 106 ? 4.654 0.505 -15.795 1.00 95.31 106 PRO A O 1
ATOM 846 N N . ARG A 1 107 ? 2.416 0.362 -15.711 1.00 96.12 107 ARG A N 1
ATOM 847 C CA . ARG A 1 107 ? 2.347 0.959 -14.377 1.00 96.12 107 ARG A CA 1
ATOM 848 C C . ARG A 1 107 ? 3.161 0.095 -13.396 1.00 96.12 107 ARG A C 1
ATOM 850 O O . ARG A 1 107 ? 2.908 -1.110 -13.340 1.00 96.12 107 ARG A O 1
ATOM 857 N N . PRO A 1 108 ? 4.090 0.673 -12.612 1.00 96.19 108 PRO A N 1
ATOM 858 C CA . PRO A 1 108 ? 4.824 -0.051 -11.579 1.00 96.19 108 PRO A CA 1
ATOM 859 C C . PRO A 1 108 ? 3.890 -0.898 -10.705 1.00 96.19 108 PRO A C 1
ATOM 861 O O . PRO A 1 108 ? 2.842 -0.416 -10.268 1.00 96.19 108 PRO A O 1
ATOM 864 N N . GLY A 1 109 ? 4.253 -2.166 -10.499 1.00 94.06 109 GLY A N 1
ATOM 865 C CA . GLY A 1 109 ? 3.418 -3.174 -9.832 1.00 94.06 109 GLY A CA 1
ATOM 866 C C . GLY A 1 109 ? 2.559 -4.039 -10.768 1.00 94.06 109 GLY A C 1
ATOM 867 O O . GLY A 1 109 ? 1.999 -5.032 -10.313 1.00 94.06 109 GLY A O 1
ATOM 868 N N . ALA A 1 110 ? 2.459 -3.717 -12.063 1.00 93.44 110 ALA A N 1
ATOM 869 C CA . ALA A 1 110 ? 1.798 -4.584 -13.039 1.00 93.44 110 ALA A CA 1
ATOM 870 C C . ALA A 1 110 ? 2.633 -5.843 -13.337 1.00 93.44 110 ALA A C 1
ATOM 872 O O . ALA A 1 110 ? 3.845 -5.763 -13.539 1.00 93.44 110 ALA A O 1
ATOM 873 N N . CYS A 1 111 ? 1.977 -7.001 -13.413 1.00 92.00 111 CYS A N 1
ATOM 874 C CA . CYS A 1 111 ? 2.617 -8.265 -13.783 1.00 92.00 111 CYS A CA 1
ATOM 875 C C . CYS A 1 111 ? 2.765 -8.388 -15.313 1.00 92.00 111 CYS A C 1
ATOM 877 O O . CYS A 1 111 ? 1.869 -7.935 -16.032 1.00 92.00 111 CYS A O 1
ATOM 879 N N . PRO A 1 112 ? 3.826 -9.022 -15.842 1.00 93.19 112 PRO A N 1
ATOM 880 C CA . PRO A 1 112 ? 3.872 -9.471 -17.238 1.00 93.19 112 PRO A CA 1
ATOM 881 C C . PRO A 1 112 ? 2.704 -10.419 -17.561 1.00 93.19 112 PRO A C 1
ATOM 883 O O . PRO A 1 112 ? 2.206 -11.111 -16.676 1.00 93.19 112 PRO A O 1
ATOM 886 N N . GLY A 1 113 ? 2.231 -10.427 -18.809 1.00 89.12 113 GLY A N 1
ATOM 887 C CA . GLY A 1 113 ? 1.130 -11.287 -19.262 1.00 89.12 113 GLY A CA 1
ATOM 888 C C . GLY A 1 113 ? -0.242 -10.952 -18.662 1.00 89.12 113 GLY A C 1
ATOM 889 O O . GLY A 1 113 ? -1.202 -11.693 -18.864 1.00 89.12 113 GLY A O 1
ATOM 890 N N . GLY A 1 114 ? -0.354 -9.848 -17.919 1.00 86.56 114 GLY A N 1
ATOM 891 C CA . GLY A 1 114 ? -1.610 -9.378 -17.349 1.00 86.56 114 GLY A CA 1
ATOM 892 C C . GLY A 1 114 ? -2.515 -8.709 -18.384 1.00 86.56 114 GLY A C 1
ATOM 893 O O . GLY A 1 114 ? -2.105 -8.387 -19.498 1.00 86.56 114 GLY A O 1
ATOM 894 N N . THR A 1 115 ? -3.754 -8.413 -17.985 1.00 86.50 115 THR A N 1
ATOM 895 C CA . THR A 1 115 ? -4.772 -7.784 -18.848 1.00 86.50 115 THR A CA 1
ATOM 896 C C . THR A 1 115 ? -4.294 -6.486 -19.509 1.00 86.50 115 THR A C 1
ATOM 898 O O . THR A 1 115 ? -4.655 -6.201 -20.647 1.00 86.50 115 THR A O 1
ATOM 901 N N . PHE A 1 116 ? -3.464 -5.702 -18.811 1.00 85.00 116 PHE A N 1
ATOM 902 C CA . PHE A 1 116 ? -2.940 -4.413 -19.288 1.00 85.00 116 PHE A CA 1
ATOM 903 C C . PHE A 1 116 ? -1.529 -4.497 -19.885 1.00 85.00 116 PHE A C 1
ATOM 905 O O . PHE A 1 116 ? -0.986 -3.485 -20.328 1.00 85.00 116 PHE A O 1
ATOM 912 N N . THR A 1 117 ? -0.931 -5.685 -19.878 1.00 91.00 117 THR A N 1
ATOM 913 C CA . THR A 1 117 ? 0.447 -5.983 -20.290 1.00 91.00 117 THR A CA 1
ATOM 914 C C . THR A 1 117 ? 0.529 -7.279 -21.116 1.00 91.00 117 THR A C 1
ATOM 916 O O . THR A 1 117 ? 1.483 -8.041 -20.949 1.00 91.00 117 THR A O 1
ATOM 919 N N . PRO A 1 118 ? -0.418 -7.558 -22.040 1.00 90.75 118 PRO A N 1
ATOM 920 C CA . PRO A 1 118 ? -0.510 -8.866 -22.696 1.00 90.75 118 PRO A CA 1
ATOM 921 C C . PRO A 1 118 ? 0.707 -9.190 -23.576 1.00 90.75 118 PRO A C 1
ATOM 923 O O . PRO A 1 118 ? 0.985 -10.354 -23.843 1.00 90.75 118 PRO A O 1
ATOM 926 N N . GLY A 1 119 ? 1.432 -8.165 -24.035 1.00 91.06 119 GLY A N 1
ATOM 927 C CA . GLY A 1 119 ? 2.634 -8.321 -24.855 1.00 91.06 119 GLY A CA 1
ATOM 928 C C . GLY A 1 119 ? 3.923 -8.557 -24.067 1.00 91.06 119 GLY A C 1
ATOM 929 O O . GLY A 1 119 ? 4.905 -8.979 -24.668 1.00 91.06 119 GLY A O 1
ATOM 930 N N . LEU A 1 120 ? 3.938 -8.300 -22.754 1.00 91.44 120 LEU A N 1
ATOM 931 C CA . LEU A 1 120 ? 5.137 -8.453 -21.927 1.00 91.44 120 LEU A CA 1
ATOM 932 C C . LEU A 1 120 ? 5.197 -9.868 -21.375 1.00 91.44 120 LEU A C 1
ATOM 934 O O . LEU A 1 120 ? 4.276 -10.286 -20.677 1.00 91.44 120 LEU A O 1
ATOM 938 N N . ARG A 1 121 ? 6.279 -10.596 -21.660 1.00 92.25 121 ARG A N 1
ATOM 939 C CA . ARG A 1 121 ? 6.420 -11.997 -21.229 1.00 92.25 121 ARG A CA 1
ATOM 940 C C . ARG A 1 121 ? 7.232 -12.152 -19.952 1.00 92.25 121 ARG A C 1
ATOM 942 O O . ARG A 1 121 ? 7.036 -13.120 -19.230 1.00 92.25 121 ARG A O 1
ATOM 949 N N . SER A 1 122 ? 8.124 -11.209 -19.666 1.00 94.38 122 SER A N 1
ATOM 950 C CA . SER A 1 122 ? 8.939 -11.200 -18.450 1.00 94.38 122 SER A CA 1
ATOM 951 C C . SER A 1 122 ? 9.189 -9.772 -17.971 1.00 94.38 122 SER A C 1
ATOM 953 O O . SER A 1 122 ? 9.207 -8.824 -18.756 1.00 94.38 122 SER A O 1
ATOM 955 N N . THR A 1 123 ? 9.446 -9.618 -16.674 1.00 95.44 123 THR A N 1
ATOM 956 C CA . THR A 1 123 ? 9.874 -8.349 -16.067 1.00 95.44 123 THR A CA 1
ATOM 957 C C . THR A 1 123 ? 11.233 -7.873 -16.577 1.00 95.44 123 THR A C 1
ATOM 959 O O . THR A 1 123 ? 11.555 -6.691 -16.472 1.00 95.44 123 THR A O 1
ATOM 962 N N . ARG A 1 124 ? 12.022 -8.755 -17.203 1.00 95.00 124 ARG A N 1
ATOM 963 C CA . ARG A 1 124 ? 13.270 -8.371 -17.878 1.00 95.00 124 ARG A CA 1
ATOM 964 C C . ARG A 1 124 ? 13.031 -7.443 -19.070 1.00 95.00 124 ARG A C 1
ATOM 966 O O . ARG A 1 124 ? 13.909 -6.667 -19.418 1.00 95.00 124 ARG A O 1
ATOM 973 N N . GLU A 1 125 ? 11.845 -7.474 -19.669 1.00 94.56 125 GLU A N 1
ATOM 974 C CA . GLU A 1 125 ? 11.480 -6.580 -20.775 1.00 94.56 125 GLU A CA 1
ATOM 975 C C . GLU A 1 125 ? 11.059 -5.179 -20.298 1.00 94.56 125 GLU A C 1
ATOM 977 O O . GLU A 1 125 ? 10.801 -4.298 -21.119 1.00 94.56 125 GLU A O 1
ATOM 982 N N . PHE A 1 126 ? 10.989 -4.942 -18.983 1.00 95.12 126 PHE A N 1
ATOM 983 C CA . PHE A 1 126 ? 10.700 -3.615 -18.451 1.00 95.12 126 PHE A CA 1
ATOM 984 C C . PHE A 1 126 ? 11.791 -2.605 -18.818 1.00 95.12 126 PHE A C 1
ATOM 986 O O . PHE A 1 126 ? 12.986 -2.904 -18.803 1.00 95.12 126 PHE A O 1
ATOM 993 N N . SER A 1 127 ? 11.365 -1.375 -19.115 1.00 95.19 127 SER A N 1
ATOM 994 C CA . SER A 1 127 ? 12.273 -0.280 -19.450 1.00 95.19 127 SER A CA 1
ATOM 995 C C . SER A 1 127 ? 13.138 0.134 -18.254 1.00 95.19 127 SER A C 1
ATOM 997 O O . SER A 1 127 ? 12.724 0.036 -17.096 1.00 95.19 127 SER A O 1
ATOM 999 N N . ASP A 1 128 ? 14.327 0.677 -18.535 1.00 94.06 128 ASP A N 1
ATOM 1000 C CA . ASP A 1 128 ? 15.230 1.203 -17.500 1.00 94.06 128 ASP A CA 1
ATOM 1001 C C . ASP A 1 128 ? 14.554 2.318 -16.666 1.00 94.06 128 ASP A C 1
ATOM 1003 O O . ASP A 1 128 ? 14.776 2.413 -15.456 1.00 94.06 128 ASP A O 1
ATOM 1007 N N . GLU A 1 129 ? 13.675 3.119 -17.286 1.00 95.62 129 GLU A N 1
ATOM 1008 C CA . GLU A 1 129 ? 12.852 4.138 -16.615 1.00 95.62 129 GLU A CA 1
ATOM 1009 C C . GLU A 1 129 ? 11.918 3.511 -15.571 1.00 95.62 129 GLU A C 1
ATOM 1011 O O . GLU A 1 129 ? 11.899 3.947 -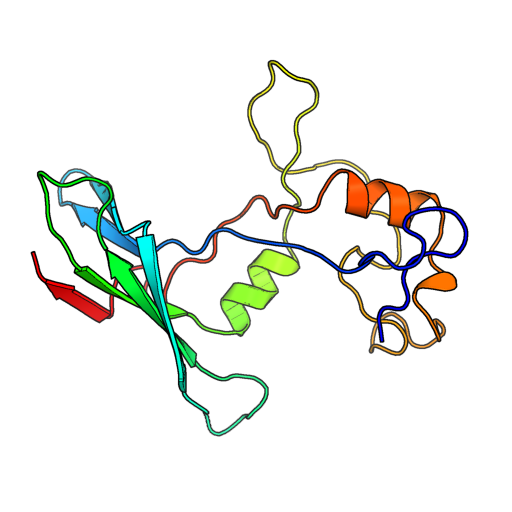14.419 1.00 95.62 129 GLU A O 1
ATOM 1016 N N . LEU A 1 130 ? 11.187 2.451 -15.938 1.00 96.00 130 LEU A N 1
ATOM 1017 C CA . LEU A 1 130 ? 10.272 1.755 -15.033 1.00 96.00 130 LEU A CA 1
ATOM 1018 C C . LEU A 1 130 ? 11.020 1.139 -13.853 1.00 96.00 130 LEU A C 1
ATOM 1020 O O . LEU A 1 130 ? 10.640 1.340 -12.698 1.00 96.00 130 LEU A O 1
ATOM 1024 N N . VAL A 1 131 ? 12.107 0.419 -14.131 1.00 96.31 131 VAL A N 1
ATOM 1025 C CA . VAL A 1 131 ? 12.917 -0.246 -13.101 1.00 96.31 131 VAL A CA 1
ATOM 1026 C C . VAL A 1 131 ? 13.517 0.782 -12.132 1.00 96.31 131 VAL A C 1
ATOM 1028 O O . VAL A 1 131 ? 13.538 0.565 -10.917 1.00 96.31 131 VAL A O 1
ATOM 1031 N N . THR A 1 132 ? 13.956 1.934 -12.646 1.00 96.00 132 THR A N 1
ATOM 1032 C CA . THR A 1 132 ? 14.447 3.051 -11.825 1.00 96.00 132 THR A CA 1
ATOM 1033 C C . THR A 1 132 ? 13.330 3.653 -10.976 1.00 96.00 132 THR A C 1
ATOM 1035 O O . THR A 1 132 ? 13.536 3.928 -9.792 1.00 96.00 132 THR A O 1
ATOM 1038 N N . PHE A 1 133 ? 12.131 3.803 -11.542 1.00 97.06 133 PHE A N 1
ATOM 1039 C CA . PHE A 1 133 ? 10.977 4.328 -10.824 1.00 97.06 133 PHE A CA 1
ATOM 1040 C C . PHE A 1 133 ? 10.590 3.441 -9.641 1.00 97.06 133 PHE A C 1
ATOM 1042 O O . PHE A 1 133 ? 10.463 3.953 -8.531 1.00 97.06 133 PHE A O 1
ATOM 1049 N N . VAL A 1 134 ? 10.452 2.127 -9.853 1.00 95.94 134 VAL A N 1
ATOM 1050 C CA . VAL A 1 134 ? 10.114 1.154 -8.795 1.00 95.94 134 VAL A CA 1
ATOM 1051 C C . VAL A 1 134 ? 11.120 1.228 -7.654 1.00 95.94 134 VAL A C 1
ATOM 1053 O O . VAL A 1 134 ? 10.743 1.274 -6.484 1.00 95.94 134 VAL A O 1
ATOM 1056 N N . ARG A 1 135 ? 12.414 1.297 -7.991 1.00 95.19 135 ARG A N 1
ATOM 1057 C CA . ARG A 1 135 ? 13.490 1.409 -7.002 1.00 95.19 135 ARG A CA 1
ATOM 1058 C C . ARG A 1 135 ? 13.343 2.652 -6.120 1.00 95.19 135 ARG A C 1
ATOM 1060 O O . ARG A 1 135 ? 13.652 2.583 -4.933 1.00 95.19 135 ARG A O 1
ATOM 1067 N N . ALA A 1 136 ? 12.917 3.771 -6.698 1.00 95.38 136 ALA A N 1
ATOM 1068 C CA . ALA A 1 136 ? 12.761 5.038 -5.991 1.00 95.38 136 ALA A CA 1
ATOM 1069 C C . ALA A 1 136 ? 11.410 5.169 -5.259 1.00 95.38 136 ALA A C 1
ATOM 1071 O O . ALA A 1 136 ? 11.332 5.885 -4.263 1.00 95.38 136 ALA A O 1
ATOM 1072 N N . HIS A 1 137 ? 10.369 4.462 -5.710 1.00 97.19 137 HIS A N 1
ATOM 1073 C CA . HIS A 1 137 ? 8.989 4.629 -5.239 1.00 97.19 137 HIS A CA 1
ATOM 1074 C C . HIS A 1 137 ? 8.329 3.312 -4.783 1.00 97.19 137 HIS A C 1
ATOM 1076 O O . HIS A 1 137 ? 7.266 2.949 -5.287 1.00 97.19 137 HIS A O 1
ATOM 1082 N N . PRO A 1 138 ? 8.899 2.582 -3.806 1.00 96.94 138 PRO A N 1
ATOM 1083 C CA . PRO A 1 138 ? 8.316 1.321 -3.347 1.00 96.94 138 PRO A CA 1
ATOM 1084 C C . PRO A 1 138 ? 7.090 1.503 -2.436 1.00 96.94 138 PRO A C 1
ATOM 1086 O O . PRO A 1 138 ? 6.434 0.523 -2.103 1.00 96.94 138 PRO A O 1
ATOM 1089 N N . LEU A 1 139 ? 6.807 2.717 -1.951 1.00 98.12 139 LEU A N 1
ATOM 1090 C CA . LEU A 1 139 ? 5.751 2.997 -0.974 1.00 98.12 139 LEU A CA 1
ATOM 1091 C C . LEU A 1 139 ? 4.563 3.689 -1.653 1.00 98.12 139 LEU A C 1
ATOM 1093 O O . LEU A 1 139 ? 4.758 4.645 -2.396 1.00 98.12 139 LEU A O 1
ATOM 1097 N N . MET A 1 140 ? 3.341 3.250 -1.360 1.00 98.62 140 MET A N 1
ATOM 1098 C CA . MET A 1 140 ? 2.108 3.944 -1.743 1.00 98.62 140 MET A CA 1
ATOM 1099 C C . MET A 1 140 ? 1.821 5.101 -0.782 1.00 98.62 140 MET A C 1
ATOM 1101 O O . MET A 1 140 ? 2.065 4.985 0.419 1.00 98.62 140 MET A O 1
ATOM 1105 N N . PHE A 1 141 ? 1.297 6.215 -1.297 1.00 98.31 141 PHE A N 1
ATOM 1106 C CA . PHE A 1 141 ? 1.010 7.397 -0.479 1.00 98.31 141 PHE A CA 1
ATOM 1107 C C . PHE A 1 141 ? -0.228 7.208 0.402 1.00 98.31 141 PHE A C 1
ATOM 1109 O O . PHE A 1 141 ? -0.225 7.588 1.571 1.00 98.31 141 PHE A O 1
ATOM 1116 N N . HIS A 1 142 ? -1.287 6.603 -0.138 1.00 98.38 142 HIS A N 1
ATOM 1117 C CA . HIS A 1 142 ? -2.473 6.284 0.650 1.00 98.38 142 HIS A CA 1
ATOM 1118 C C . HIS A 1 142 ? -2.246 5.051 1.525 1.00 98.38 142 HIS A C 1
ATOM 1120 O O . HIS A 1 142 ? -1.538 4.114 1.153 1.00 98.38 142 HIS A O 1
ATOM 1126 N N . ALA A 1 143 ? -2.888 5.053 2.688 1.00 98.25 143 ALA A N 1
ATOM 1127 C CA . ALA A 1 143 ? -2.969 3.894 3.557 1.00 98.25 143 ALA A CA 1
ATOM 1128 C C . ALA A 1 143 ? -4.250 3.100 3.279 1.00 98.25 143 ALA A C 1
ATOM 1130 O O . ALA A 1 143 ? -5.264 3.656 2.854 1.00 98.25 143 ALA A O 1
ATOM 1131 N N . VAL A 1 144 ? -4.207 1.801 3.553 1.00 98.69 144 VAL A N 1
ATOM 1132 C CA . VAL A 1 144 ? -5.380 0.931 3.533 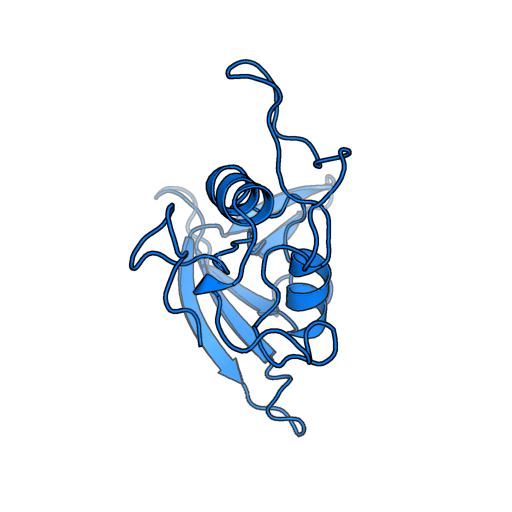1.00 98.69 144 VAL A CA 1
ATOM 1133 C C . VAL A 1 144 ? -6.043 1.021 4.903 1.00 98.69 144 VAL A C 1
ATOM 1135 O O . VAL A 1 144 ? -5.455 0.633 5.912 1.00 98.69 144 VAL A O 1
ATOM 1138 N N . TYR A 1 145 ? -7.264 1.541 4.936 1.00 98.19 145 TYR A N 1
ATOM 1139 C CA . TYR A 1 145 ? -8.103 1.539 6.132 1.00 98.19 145 TYR A CA 1
ATOM 1140 C C . TYR A 1 145 ? -8.909 0.236 6.215 1.00 98.19 145 TYR A C 1
ATOM 1142 O O . TYR A 1 145 ? -9.165 -0.387 5.180 1.00 98.19 145 TYR A O 1
ATOM 1150 N N . PRO A 1 146 ? -9.319 -0.189 7.421 1.00 98.12 146 PRO A N 1
ATOM 1151 C CA . PRO A 1 146 ? -10.127 -1.381 7.571 1.00 98.12 146 PRO A CA 1
ATOM 1152 C C . PRO A 1 146 ? -11.548 -1.101 7.076 1.00 98.12 146 PRO A C 1
ATOM 1154 O O . PRO A 1 146 ? -11.975 0.052 6.947 1.00 98.12 146 PRO A O 1
ATOM 1157 N N . VAL A 1 147 ? -12.302 -2.163 6.820 1.00 96.81 147 VAL A N 1
ATOM 1158 C CA . VAL A 1 147 ? -13.719 -2.103 6.464 1.00 96.81 147 VAL A CA 1
ATOM 1159 C C . VAL A 1 147 ? -14.459 -1.257 7.507 1.00 96.81 147 VAL A C 1
ATOM 1161 O O . VAL A 1 147 ? -14.251 -1.412 8.707 1.00 96.81 147 VAL A O 1
ATOM 1164 N N . GLN A 1 148 ? -15.297 -0.320 7.049 1.00 94.25 148 GLN A N 1
ATOM 1165 C CA . GLN A 1 148 ? -15.999 0.669 7.892 1.00 94.25 148 GLN A CA 1
ATOM 1166 C C . GLN A 1 148 ? -15.084 1.640 8.669 1.00 94.25 148 GLN A C 1
ATOM 1168 O O . GLN A 1 148 ? -15.565 2.340 9.559 1.00 94.25 148 GLN A O 1
ATOM 1173 N N . ARG A 1 149 ? -13.789 1.712 8.323 1.00 95.50 149 ARG A N 1
ATOM 1174 C CA . ARG A 1 149 ? -12.774 2.596 8.925 1.00 95.50 149 ARG A CA 1
ATOM 1175 C C . ARG A 1 149 ? -12.667 2.484 10.452 1.00 95.50 149 ARG A C 1
ATOM 1177 O O . ARG A 1 149 ? -12.341 3.461 11.115 1.00 95.50 149 ARG A O 1
ATOM 1184 N N . ARG A 1 150 ? -12.933 1.297 11.003 1.00 95.94 150 ARG A N 1
ATOM 1185 C CA . ARG A 1 150 ? -12.768 0.987 12.430 1.00 95.94 150 ARG A CA 1
ATOM 1186 C C . ARG A 1 150 ? -12.390 -0.484 12.647 1.00 95.94 150 ARG A C 1
ATOM 1188 O O . ARG A 1 150 ? -12.620 -1.296 11.749 1.00 95.94 150 ARG A O 1
ATOM 1195 N N . PRO A 1 151 ? -11.860 -0.865 13.819 1.00 97.56 151 PRO A N 1
ATOM 1196 C CA . PRO A 1 151 ? -11.607 -2.258 14.148 1.00 97.56 151 PRO A CA 1
ATOM 1197 C C . PRO A 1 151 ? -12.924 -3.008 14.370 1.00 97.56 151 PRO A C 1
ATOM 1199 O O . PRO A 1 151 ? -13.920 -2.437 14.815 1.00 97.56 151 PRO A O 1
ATOM 1202 N N . LEU A 1 152 ? -12.911 -4.308 14.095 1.00 97.44 152 LEU A N 1
ATOM 1203 C CA . LEU A 1 152 ? -14.001 -5.223 14.425 1.00 97.44 152 LEU A CA 1
ATOM 1204 C C . LEU A 1 152 ? -14.098 -5.452 15.939 1.00 97.44 152 LEU A C 1
ATOM 1206 O O . LEU A 1 152 ? -15.192 -5.584 16.478 1.00 97.44 152 LEU A O 1
ATOM 1210 N N . LEU A 1 153 ? -12.949 -5.513 16.612 1.00 97.38 153 LEU A N 1
ATOM 1211 C CA . LEU A 1 153 ? -12.843 -5.735 18.049 1.00 97.38 153 LEU A CA 1
ATOM 1212 C C . LEU A 1 153 ? -11.688 -4.909 18.606 1.00 97.38 153 LEU A C 1
ATOM 1214 O O . LEU A 1 153 ? -10.640 -4.811 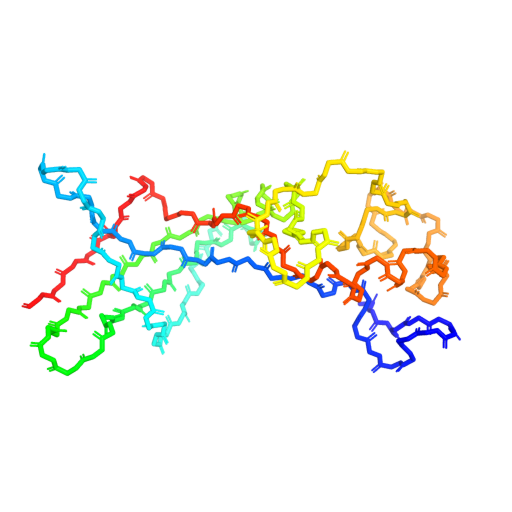17.969 1.00 97.38 153 LEU A O 1
ATOM 1218 N N . VAL A 1 154 ? -11.866 -4.373 19.811 1.00 96.62 154 VAL A N 1
ATOM 1219 C CA . VAL A 1 154 ? -10.825 -3.688 20.581 1.00 96.62 154 VAL A CA 1
ATOM 1220 C C . VAL A 1 154 ? -10.816 -4.249 21.999 1.00 96.62 154 VAL A C 1
ATOM 1222 O O . VAL A 1 154 ? -11.872 -4.511 22.573 1.00 96.62 154 VAL A O 1
ATOM 1225 N N . ARG A 1 155 ? -9.623 -4.438 22.560 1.00 94.06 155 ARG A N 1
ATOM 1226 C CA . ARG A 1 155 ? -9.398 -4.821 23.953 1.00 94.06 155 ARG A CA 1
ATOM 1227 C C . ARG A 1 155 ? -8.262 -3.981 24.520 1.00 94.06 155 ARG A C 1
ATOM 1229 O O . ARG A 1 155 ? -7.152 -4.054 24.008 1.00 94.06 155 ARG A O 1
ATOM 1236 N N . THR A 1 156 ? -8.543 -3.204 25.553 1.00 86.19 156 THR A N 1
ATOM 1237 C CA . THR A 1 156 ? -7.597 -2.313 26.246 1.00 86.19 156 THR A CA 1
ATOM 1238 C C . THR A 1 156 ? -7.431 -2.714 27.699 1.00 86.19 156 THR A C 1
ATOM 1240 O O . THR A 1 156 ? -8.384 -3.334 28.226 1.00 86.19 156 THR A O 1
#